Protein AF-A0A958NX81-F1 (afdb_monomer_lite)

Structure (mmCIF, N/CA/C/O backbone):
data_AF-A0A958NX81-F1
#
_entry.id   AF-A0A958NX81-F1
#
loop_
_atom_site.group_PDB
_atom_site.id
_atom_site.type_symbol
_atom_site.label_atom_id
_atom_site.label_alt_id
_atom_site.label_comp_id
_atom_site.label_asym_id
_atom_site.label_entity_id
_atom_site.label_seq_id
_atom_site.pdbx_PDB_ins_code
_atom_site.Cartn_x
_atom_site.Cartn_y
_atom_site.Cartn_z
_atom_site.occupancy
_atom_site.B_iso_or_equiv
_atom_site.auth_seq_id
_atom_site.auth_comp_id
_atom_site.auth_asym_id
_atom_site.auth_atom_id
_atom_site.pdbx_PDB_model_num
ATOM 1 N N . MET A 1 1 ? -64.701 -28.682 -24.534 1.00 47.00 1 MET A N 1
ATOM 2 C CA . MET A 1 1 ? -63.590 -28.326 -23.617 1.00 47.00 1 MET A CA 1
ATOM 3 C C . MET A 1 1 ? -62.291 -28.018 -24.389 1.00 47.00 1 MET A C 1
ATOM 5 O O . MET A 1 1 ? -61.288 -28.674 -24.173 1.00 47.00 1 MET A O 1
ATOM 9 N N . LYS A 1 2 ? -62.285 -27.030 -25.303 1.00 46.75 2 LYS A N 1
ATOM 10 C CA . LYS A 1 2 ? -61.090 -26.654 -26.105 1.00 46.75 2 LYS A CA 1
ATOM 11 C C . LYS A 1 2 ? -60.581 -25.220 -25.848 1.00 46.75 2 LYS A C 1
ATOM 13 O O . LYS A 1 2 ? -59.480 -24.883 -26.254 1.00 46.75 2 LYS A O 1
ATOM 18 N N . GLY A 1 3 ? -61.346 -24.388 -25.131 1.00 44.66 3 GLY A N 1
ATOM 19 C CA . GLY A 1 3 ? -61.012 -22.972 -24.899 1.00 44.66 3 GLY A CA 1
ATOM 20 C C . GLY A 1 3 ? -60.175 -22.674 -23.648 1.00 44.66 3 GLY A C 1
ATOM 21 O O . GLY A 1 3 ? -59.599 -21.597 -23.549 1.00 44.66 3 GLY A O 1
ATOM 22 N N . LYS A 1 4 ? -60.073 -23.612 -22.693 1.00 50.94 4 LYS A N 1
ATOM 23 C CA . LYS A 1 4 ? -59.361 -23.366 -21.422 1.00 50.94 4 LYS A CA 1
ATOM 24 C C . LYS A 1 4 ? -57.832 -23.453 -21.548 1.00 50.94 4 LYS A C 1
ATOM 26 O O . LYS A 1 4 ? -57.138 -22.774 -20.805 1.00 50.94 4 LYS A O 1
ATOM 31 N N . ILE A 1 5 ? -57.305 -24.213 -22.511 1.00 53.03 5 ILE A N 1
ATOM 32 C CA . ILE A 1 5 ? -55.850 -24.385 -22.713 1.00 53.03 5 ILE A CA 1
ATOM 33 C C . ILE A 1 5 ? -55.220 -23.144 -23.368 1.00 53.03 5 ILE A C 1
ATOM 35 O O . ILE A 1 5 ? -54.157 -22.694 -22.946 1.00 53.03 5 ILE A O 1
ATOM 39 N N . LEU A 1 6 ? -55.913 -22.530 -24.334 1.00 52.22 6 LEU A N 1
ATOM 40 C CA . LEU A 1 6 ? -55.450 -21.311 -25.013 1.00 52.22 6 LEU A CA 1
ATOM 41 C C . LEU A 1 6 ? -55.287 -20.123 -24.053 1.00 52.22 6 LEU A C 1
ATOM 43 O O . LEU A 1 6 ? -54.383 -19.307 -24.226 1.00 52.22 6 LEU A O 1
ATOM 47 N N . PHE A 1 7 ? -56.127 -20.044 -23.018 1.00 52.31 7 PHE A N 1
ATOM 48 C CA . PHE A 1 7 ? -56.077 -18.950 -22.048 1.00 52.31 7 PHE A CA 1
ATOM 49 C C . PHE A 1 7 ? -54.893 -19.070 -21.081 1.00 52.31 7 PHE A C 1
ATOM 51 O O . PHE A 1 7 ? -54.302 -18.061 -20.699 1.00 52.31 7 PHE A O 1
ATOM 58 N N . VAL A 1 8 ? -54.510 -20.300 -20.720 1.00 54.06 8 VAL A N 1
ATOM 59 C CA . VAL A 1 8 ? -53.349 -20.543 -19.857 1.00 54.06 8 VAL A CA 1
ATOM 60 C C . VAL A 1 8 ? -52.076 -20.148 -20.597 1.00 54.06 8 VAL A C 1
ATOM 62 O O . VAL A 1 8 ? -51.318 -19.336 -20.079 1.00 54.06 8 VAL A O 1
ATOM 65 N N . ILE A 1 9 ? -51.892 -20.603 -21.841 1.00 56.56 9 ILE A N 1
ATOM 66 C CA . ILE A 1 9 ? -50.684 -20.308 -22.628 1.00 56.56 9 ILE A CA 1
ATOM 67 C C . ILE A 1 9 ? -50.471 -18.794 -22.752 1.00 56.56 9 ILE A C 1
ATOM 69 O O . ILE A 1 9 ? -49.404 -18.299 -22.404 1.00 56.56 9 ILE A O 1
ATOM 73 N N . ARG A 1 10 ? -51.500 -18.022 -23.126 1.00 54.53 10 ARG A N 1
ATOM 74 C CA . ARG A 1 10 ? -51.375 -16.563 -23.307 1.00 54.53 10 ARG A CA 1
ATOM 75 C C . ARG A 1 10 ? -50.908 -15.823 -22.044 1.00 54.53 10 ARG A C 1
ATOM 77 O O . ARG A 1 10 ? -50.207 -14.823 -22.155 1.00 54.53 10 ARG A O 1
ATOM 84 N N . LYS A 1 11 ? -51.260 -16.322 -20.854 1.00 53.41 11 LYS A N 1
ATOM 85 C CA . LYS A 1 11 ? -50.905 -15.710 -19.564 1.00 53.41 11 LYS A CA 1
ATOM 86 C C . LYS A 1 11 ? -49.437 -15.950 -19.180 1.00 53.41 11 LYS A C 1
ATOM 88 O O . LYS A 1 11 ? -48.816 -15.068 -18.596 1.00 53.41 11 LYS A O 1
ATOM 93 N N . TRP A 1 12 ? -48.870 -17.098 -19.560 1.00 55.72 12 TRP A N 1
ATOM 94 C CA . TRP A 1 12 ? -47.457 -17.420 -19.310 1.00 55.72 12 TRP A CA 1
ATOM 95 C C . TRP A 1 12 ? -46.501 -16.620 -20.200 1.00 55.72 12 TRP A C 1
ATOM 97 O O . TRP A 1 12 ? -45.453 -16.182 -19.732 1.00 55.72 12 TRP A O 1
ATOM 107 N N . TRP A 1 13 ? -46.886 -16.353 -21.452 1.00 57.38 13 TRP A N 1
ATOM 108 C CA . TRP A 1 13 ? -46.068 -15.551 -22.368 1.00 57.38 13 TRP A CA 1
ATOM 109 C C . TRP A 1 13 ? -45.904 -14.103 -21.899 1.00 57.38 13 TRP A C 1
ATOM 111 O O . TRP A 1 13 ? -44.813 -13.550 -21.994 1.00 57.38 13 TRP A O 1
ATOM 121 N N . VAL A 1 14 ? -46.953 -13.503 -21.329 1.00 58.66 14 VAL A N 1
ATOM 122 C CA . VAL A 1 14 ? -46.879 -12.133 -20.794 1.00 58.66 14 VAL A CA 1
ATOM 123 C C . VAL A 1 14 ? -45.970 -12.067 -19.561 1.00 58.66 14 VAL A C 1
ATOM 125 O O . VAL A 1 14 ? -45.184 -11.133 -19.435 1.00 58.66 14 VAL A O 1
ATOM 128 N N . LEU A 1 15 ? -46.004 -13.081 -18.690 1.00 59.12 15 LEU A N 1
ATOM 129 C CA . LEU A 1 15 ? -45.118 -13.171 -17.523 1.00 59.12 15 LEU A CA 1
ATOM 130 C C . LEU A 1 15 ? -43.640 -13.305 -17.917 1.00 59.12 15 LEU A C 1
ATOM 132 O O . LEU A 1 15 ? -42.796 -12.620 -17.342 1.00 59.12 15 LEU A O 1
ATOM 136 N N . ALA A 1 16 ? -43.329 -14.125 -18.925 1.00 60.31 16 ALA A N 1
ATOM 137 C CA . ALA A 1 16 ? -41.962 -14.282 -19.424 1.00 60.31 16 ALA A CA 1
ATOM 138 C C . ALA A 1 16 ? -41.405 -12.983 -20.038 1.00 60.31 16 ALA A C 1
ATOM 140 O O . ALA A 1 16 ? -40.231 -12.661 -19.849 1.00 60.31 16 ALA A O 1
ATOM 141 N N . LEU A 1 17 ? -42.256 -12.219 -20.731 1.00 57.28 17 LEU A N 1
ATOM 142 C CA . LEU A 1 17 ? -41.881 -10.972 -21.404 1.00 57.28 17 LEU A CA 1
ATOM 143 C C . LEU A 1 17 ? -41.623 -9.832 -20.402 1.00 57.28 17 LEU A C 1
ATOM 145 O O . LEU A 1 17 ? -40.686 -9.058 -20.567 1.00 57.28 17 LEU A O 1
ATOM 149 N N . VAL A 1 18 ? -42.387 -9.770 -19.307 1.00 59.47 18 VAL A N 1
ATOM 150 C CA . VAL A 1 18 ? -42.160 -8.788 -18.229 1.00 59.47 18 VAL A CA 1
ATOM 151 C C . VAL A 1 18 ? -40.873 -9.092 -17.448 1.00 59.47 18 VAL A C 1
ATOM 153 O O . VAL A 1 18 ? -40.126 -8.173 -17.115 1.00 59.47 18 VAL A O 1
ATOM 156 N N . LEU A 1 19 ? -40.565 -10.370 -17.205 1.00 55.56 19 LEU A N 1
ATOM 157 C CA . LEU A 1 19 ? -39.347 -10.783 -16.494 1.00 55.56 19 LEU A CA 1
ATOM 158 C C . LEU A 1 19 ? -38.070 -10.493 -17.297 1.00 55.56 19 LEU A C 1
ATOM 160 O O . LEU A 1 19 ? -37.086 -10.012 -16.739 1.00 55.56 19 LEU A O 1
ATOM 164 N N . THR A 1 20 ? -38.095 -10.717 -18.613 1.00 57.81 20 THR A N 1
ATOM 165 C CA . THR A 1 20 ? -36.961 -10.387 -19.496 1.00 57.81 20 THR A CA 1
ATOM 166 C C . THR A 1 20 ? -36.743 -8.880 -19.628 1.00 57.81 20 THR A C 1
ATOM 168 O O . THR A 1 20 ? -35.595 -8.433 -19.649 1.00 57.81 20 THR A O 1
ATOM 171 N N . LEU A 1 21 ? -37.812 -8.078 -19.636 1.00 51.94 21 LEU A N 1
ATOM 172 C CA . LEU A 1 21 ? -37.689 -6.620 -19.689 1.00 51.94 21 LEU A CA 1
ATOM 173 C C . LEU A 1 21 ? -37.093 -6.041 -18.393 1.00 51.94 21 LEU A C 1
ATOM 175 O O . LEU A 1 21 ? -36.217 -5.177 -18.459 1.00 51.94 21 LEU A O 1
ATOM 179 N N . ALA A 1 22 ? -37.493 -6.565 -17.228 1.00 54.94 22 ALA A N 1
ATOM 180 C CA . ALA A 1 22 ? -36.938 -6.169 -15.931 1.00 54.94 22 ALA A CA 1
ATOM 181 C C . ALA A 1 22 ? -35.441 -6.509 -15.810 1.00 54.94 22 ALA A C 1
ATOM 183 O O . ALA A 1 22 ? -34.661 -5.656 -15.393 1.00 54.94 22 ALA A O 1
ATOM 184 N N . LEU A 1 23 ? -35.027 -7.700 -16.267 1.00 52.06 23 LEU A N 1
ATOM 185 C CA . LEU A 1 23 ? -33.616 -8.107 -16.311 1.00 52.06 23 LEU A CA 1
ATOM 186 C C . LEU A 1 23 ? -32.766 -7.187 -17.206 1.00 52.06 23 LEU A C 1
ATOM 188 O O . LEU A 1 23 ? -31.626 -6.880 -16.851 1.00 52.06 23 LEU A O 1
ATOM 192 N N . SER A 1 24 ? -33.319 -6.694 -18.322 1.00 55.66 24 SER A N 1
ATOM 193 C CA . SER A 1 24 ? -32.601 -5.783 -19.229 1.00 55.66 24 SER A CA 1
ATOM 194 C C . SER A 1 24 ? -32.352 -4.391 -18.627 1.00 55.66 24 SER A C 1
ATOM 196 O O . SER A 1 24 ? -31.289 -3.814 -18.843 1.00 55.66 24 SER A O 1
ATOM 198 N N . LEU A 1 25 ? -33.279 -3.877 -17.807 1.00 50.84 25 LEU A N 1
ATOM 199 C CA . LEU A 1 25 ? -33.150 -2.567 -17.155 1.00 50.84 25 LEU A CA 1
ATOM 200 C C . LEU A 1 25 ? -32.263 -2.619 -15.902 1.00 50.84 25 LEU A C 1
ATOM 202 O O . LEU A 1 25 ? -31.557 -1.656 -15.612 1.00 50.84 25 LEU A O 1
ATOM 206 N N . THR A 1 26 ? -32.210 -3.753 -15.198 1.00 51.75 26 THR A N 1
ATOM 207 C CA . THR A 1 26 ? -31.254 -3.964 -14.094 1.00 51.75 26 THR A CA 1
ATOM 208 C C . THR A 1 26 ? -29.824 -4.262 -14.560 1.00 51.75 26 THR A C 1
ATOM 210 O O . THR A 1 26 ? -28.890 -4.174 -13.765 1.00 51.75 26 THR A O 1
ATOM 213 N N . SER A 1 27 ? -29.611 -4.566 -15.846 1.00 44.41 27 SER A N 1
ATOM 214 C CA . SER A 1 27 ? -28.283 -4.880 -16.399 1.00 44.41 27 SER A CA 1
ATOM 215 C C . SER A 1 27 ? -27.422 -3.648 -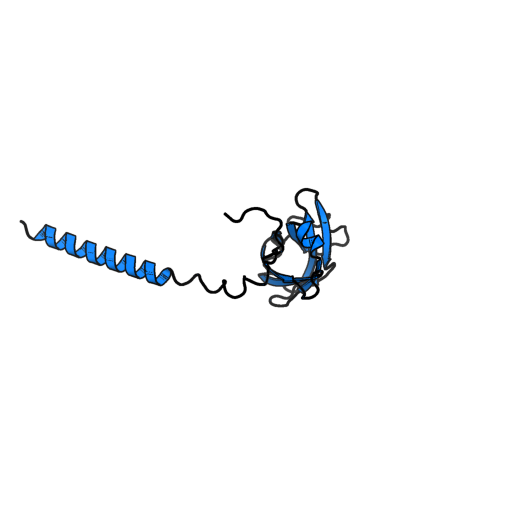16.730 1.00 44.41 27 SER A C 1
ATOM 217 O O . SER A 1 27 ? -26.253 -3.805 -17.080 1.00 44.41 27 SER A O 1
ATOM 219 N N . CYS A 1 28 ? -27.941 -2.424 -16.596 1.00 51.38 28 CYS A N 1
ATOM 220 C CA . CYS A 1 28 ? -27.198 -1.196 -16.914 1.00 51.38 28 CYS A CA 1
ATOM 221 C C . CYS A 1 28 ? -26.664 -0.437 -15.686 1.00 51.38 28 CYS A C 1
ATOM 223 O O . CYS A 1 28 ? -26.320 0.734 -15.802 1.00 51.38 28 CYS A O 1
ATOM 225 N N . SER A 1 29 ? -26.532 -1.083 -14.520 1.00 48.25 29 SER A N 1
ATOM 226 C CA . SER A 1 29 ? -25.943 -0.440 -13.328 1.00 48.25 29 SER A CA 1
ATOM 227 C C . SER A 1 29 ? -24.441 -0.703 -13.123 1.00 48.25 29 SER A C 1
ATOM 229 O O . SER A 1 29 ? -23.881 -0.289 -12.111 1.00 48.25 29 SER A O 1
ATOM 231 N N . LYS A 1 30 ? -23.749 -1.358 -14.064 1.00 47.62 30 LYS A N 1
ATOM 232 C CA . LYS A 1 30 ? -22.297 -1.608 -13.971 1.00 47.62 30 LYS A CA 1
ATOM 233 C C . LYS A 1 30 ? -21.552 -1.115 -15.207 1.00 47.62 30 LYS A C 1
ATOM 235 O O . LYS A 1 30 ? -21.040 -1.909 -15.985 1.00 47.62 30 LYS A O 1
ATOM 240 N N . LYS A 1 31 ? -21.484 0.202 -15.406 1.00 45.06 31 LYS A N 1
ATOM 241 C CA . LYS A 1 31 ? -20.464 0.806 -16.283 1.00 45.06 31 LYS A CA 1
ATOM 242 C C . LYS A 1 31 ? -20.263 2.286 -15.964 1.00 45.06 31 LYS A C 1
ATOM 244 O O . LYS A 1 31 ? -20.564 3.164 -16.761 1.00 45.06 31 LYS A O 1
ATOM 249 N N . ARG A 1 32 ? -19.744 2.566 -14.766 1.00 42.41 32 ARG A N 1
ATOM 250 C CA . ARG A 1 32 ? -19.216 3.897 -14.419 1.00 42.41 32 ARG A CA 1
ATOM 251 C C . ARG A 1 32 ? -17.740 3.882 -13.992 1.00 42.41 32 ARG A C 1
ATOM 253 O O . ARG A 1 32 ? -17.294 4.867 -13.428 1.00 42.41 32 ARG A O 1
ATOM 260 N N . SER A 1 33 ? -16.978 2.818 -14.288 1.00 47.19 33 SER A N 1
ATOM 261 C CA . SER A 1 33 ? -15.554 2.712 -13.900 1.00 47.19 33 SER A CA 1
ATOM 262 C C . SER A 1 33 ? -14.536 2.728 -15.054 1.00 47.19 33 SER A C 1
ATOM 264 O O . SER A 1 33 ? -13.346 2.783 -14.785 1.00 47.19 33 SER A O 1
ATOM 266 N N . ASN A 1 34 ? -14.948 2.710 -16.328 1.00 46.88 34 ASN A N 1
ATOM 267 C CA . ASN A 1 34 ? -13.997 2.515 -17.443 1.00 46.88 34 ASN A CA 1
ATOM 268 C C . ASN A 1 34 ? -13.352 3.792 -18.012 1.00 46.88 34 ASN A C 1
ATOM 270 O O . ASN A 1 34 ? -12.561 3.697 -18.944 1.00 46.88 34 ASN A O 1
ATOM 274 N N . LEU A 1 35 ? -13.693 4.985 -17.514 1.00 45.28 35 LEU A N 1
ATOM 275 C CA . LEU A 1 35 ? -13.112 6.239 -18.026 1.00 45.28 35 LEU A CA 1
ATOM 276 C C . LEU A 1 35 ? -11.926 6.752 -17.195 1.00 45.28 35 LEU A C 1
ATOM 278 O O . LEU A 1 35 ? -11.138 7.533 -17.713 1.00 45.28 3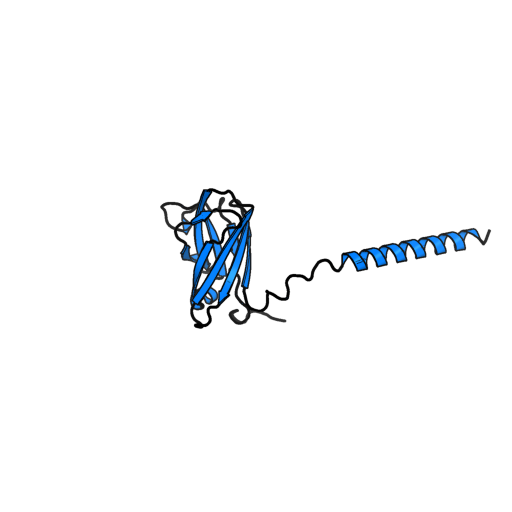5 LEU A O 1
ATOM 282 N N . LEU A 1 36 ? -11.758 6.279 -15.954 1.00 50.78 36 LEU A N 1
ATOM 283 C CA . LEU A 1 36 ? -10.595 6.587 -15.105 1.00 50.78 36 LEU A CA 1
ATOM 284 C C . LEU A 1 36 ? -9.578 5.431 -15.040 1.00 50.78 36 LEU A C 1
ATOM 286 O O . LEU A 1 36 ? -8.435 5.646 -14.654 1.00 50.78 36 LEU A O 1
ATOM 290 N N . SER A 1 37 ? -9.958 4.222 -15.468 1.00 51.53 37 SER A N 1
ATOM 291 C CA . SER A 1 37 ? -9.126 3.010 -15.391 1.00 51.53 37 SER A CA 1
ATOM 292 C C . SER A 1 37 ? -7.993 2.929 -16.420 1.00 51.53 37 SER A C 1
ATOM 294 O O . SER A 1 37 ? -7.195 2.002 -16.362 1.00 51.53 37 SER A O 1
ATOM 296 N N . ASN A 1 38 ? -7.932 3.837 -17.400 1.00 56.75 38 ASN A N 1
ATOM 297 C CA . ASN A 1 38 ? -6.959 3.727 -18.494 1.00 56.75 38 ASN A CA 1
ATOM 298 C C . ASN A 1 38 ? -5.599 4.378 -18.197 1.00 56.75 38 ASN A C 1
ATOM 300 O O . ASN A 1 38 ? -4.672 4.159 -18.970 1.00 56.75 38 ASN A O 1
ATOM 304 N N . SER A 1 39 ? -5.464 5.142 -17.107 1.00 69.00 39 SER A N 1
ATOM 305 C CA . SER A 1 39 ? -4.223 5.879 -16.797 1.00 69.00 39 SER A CA 1
ATOM 306 C C . SER A 1 39 ? -3.634 5.574 -15.420 1.00 69.00 39 SER A C 1
ATOM 308 O O . SER A 1 39 ? -2.484 5.921 -15.162 1.00 69.00 39 SER A O 1
ATOM 310 N N . PHE A 1 40 ? -4.402 4.937 -14.536 1.00 81.38 40 PHE A N 1
ATOM 311 C CA . PHE A 1 40 ? -4.023 4.703 -13.146 1.00 81.38 40 PHE A CA 1
ATOM 312 C C . PHE A 1 40 ? -4.309 3.249 -12.779 1.00 81.38 40 PHE A C 1
ATOM 314 O O . PHE A 1 40 ? -5.274 2.662 -13.273 1.00 81.38 40 PHE A O 1
ATOM 321 N N . GLY A 1 41 ? -3.473 2.666 -11.924 1.00 84.50 41 GLY A N 1
ATOM 322 C 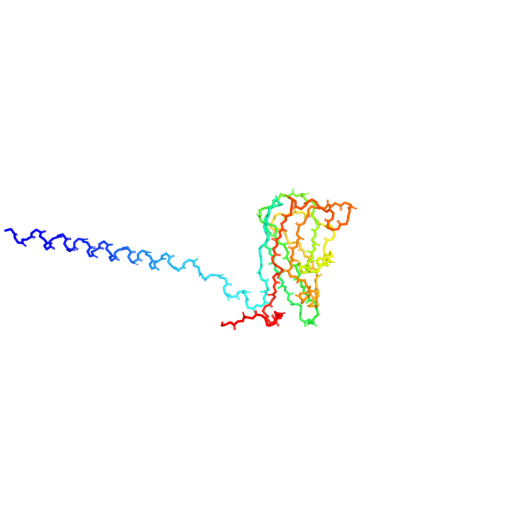CA . GLY A 1 41 ? -3.797 1.398 -11.287 1.00 84.50 41 GLY A CA 1
ATOM 323 C C . GLY A 1 41 ? -4.803 1.653 -10.172 1.00 84.50 41 GLY A C 1
ATOM 324 O O . GLY A 1 41 ? -4.671 2.626 -9.433 1.00 84.50 41 GLY A O 1
ATOM 325 N N . PHE A 1 42 ? -5.811 0.794 -10.063 1.00 89.50 42 PHE A N 1
ATOM 326 C CA . PHE A 1 42 ? -6.789 0.831 -8.981 1.00 89.50 42 PHE A CA 1
ATOM 327 C C . PHE A 1 42 ? -6.883 -0.544 -8.335 1.00 89.50 42 PHE A C 1
ATOM 329 O O . PHE A 1 42 ? -6.977 -1.560 -9.027 1.00 89.50 42 PHE A O 1
ATOM 336 N N . GLY A 1 43 ? -6.854 -0.553 -7.012 1.00 89.19 43 GLY A N 1
ATOM 337 C CA . GLY A 1 43 ? -6.963 -1.735 -6.184 1.00 89.19 43 GLY A CA 1
ATOM 338 C C . GLY A 1 43 ? -7.705 -1.416 -4.899 1.00 89.19 43 GLY A C 1
ATOM 339 O O . GLY A 1 43 ? -8.005 -0.266 -4.584 1.00 89.19 43 GLY A O 1
ATOM 340 N N . TYR A 1 44 ? -8.002 -2.471 -4.163 1.00 91.94 44 TYR A N 1
ATOM 341 C CA . TYR A 1 44 ? -8.777 -2.396 -2.945 1.00 91.94 44 TYR A CA 1
ATOM 342 C C . TYR A 1 44 ? -8.155 -3.343 -1.926 1.00 91.94 44 TYR A C 1
ATOM 344 O O . TYR A 1 44 ? -7.980 -4.525 -2.222 1.00 91.94 44 TYR A O 1
ATOM 352 N N . CYS A 1 45 ? -7.803 -2.800 -0.767 1.00 92.50 45 CYS A N 1
ATOM 353 C CA . CYS A 1 45 ? -7.215 -3.510 0.360 1.00 92.50 45 CYS A CA 1
ATOM 354 C C . CYS A 1 45 ? -8.262 -3.650 1.459 1.00 92.50 45 CYS A C 1
ATOM 356 O O . CYS A 1 45 ? -8.793 -2.649 1.936 1.00 92.50 45 CYS A O 1
ATOM 358 N N . ASP A 1 46 ? -8.527 -4.877 1.892 1.00 91.62 46 ASP A N 1
ATOM 359 C CA . ASP A 1 46 ? -9.387 -5.175 3.029 1.00 91.62 46 ASP A CA 1
ATOM 360 C C . ASP A 1 46 ? -8.705 -6.061 4.061 1.00 91.62 46 ASP A C 1
ATOM 362 O O . ASP A 1 46 ? -7.707 -6.743 3.817 1.00 91.62 46 ASP A O 1
ATOM 366 N N . GLY A 1 47 ? -9.266 -6.005 5.260 1.00 89.00 47 GLY A N 1
ATOM 367 C CA . GLY A 1 47 ? -8.904 -6.861 6.363 1.00 89.00 47 GLY A CA 1
ATOM 368 C C . GLY A 1 47 ? -9.499 -6.3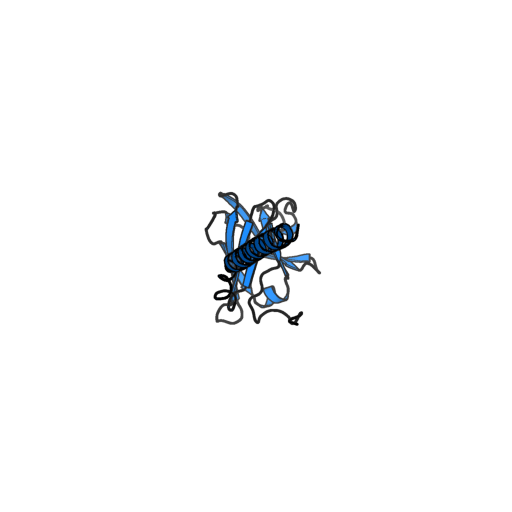50 7.663 1.00 89.00 47 GLY A C 1
ATOM 369 O O . GLY A 1 47 ? -10.494 -5.626 7.697 1.00 89.00 47 GLY A O 1
ATOM 370 N N . THR A 1 48 ? -8.885 -6.740 8.766 1.00 89.00 48 THR A N 1
ATOM 371 C CA . THR A 1 48 ? -9.364 -6.425 10.119 1.00 89.00 48 THR A CA 1
ATOM 372 C C . THR A 1 48 ? -9.133 -4.971 10.522 1.00 89.00 48 THR A C 1
ATOM 374 O O . THR A 1 48 ? -9.853 -4.466 11.377 1.00 89.00 48 THR A O 1
ATOM 377 N N . LEU A 1 49 ? -8.158 -4.294 9.903 1.00 88.06 49 LEU A N 1
ATOM 378 C CA . LEU A 1 49 ? -7.940 -2.849 10.058 1.00 88.06 49 LEU A CA 1
ATOM 379 C C . LEU A 1 49 ? -9.025 -2.005 9.383 1.00 88.06 49 LEU A C 1
ATOM 381 O O . LEU A 1 49 ? -9.088 -0.791 9.581 1.00 88.06 49 LEU A O 1
ATOM 385 N N . GLY A 1 50 ? -9.856 -2.648 8.567 1.00 90.50 50 GLY A N 1
ATOM 386 C CA . GLY A 1 50 ? -10.825 -1.986 7.731 1.00 90.50 50 GLY A CA 1
ATOM 387 C C . GLY A 1 50 ? -10.480 -2.110 6.262 1.00 90.50 50 GLY A C 1
ATOM 388 O O . GLY A 1 50 ? -9.773 -3.024 5.836 1.00 90.50 50 GLY A O 1
ATOM 389 N N . SER A 1 51 ? -11.019 -1.177 5.492 1.00 92.56 51 SER A N 1
ATOM 390 C CA . SER A 1 51 ? -10.928 -1.215 4.043 1.00 92.56 51 SER A CA 1
ATOM 391 C C . SER A 1 51 ? -10.446 0.110 3.459 1.00 92.56 51 SER A C 1
ATOM 393 O O . SER A 1 51 ? -10.817 1.193 3.930 1.00 92.56 51 SER A O 1
ATOM 395 N N . PHE A 1 52 ? -9.614 -0.006 2.427 1.00 95.38 52 PHE A N 1
ATOM 396 C CA . PHE A 1 52 ? -8.818 1.065 1.848 1.00 95.38 52 PHE A CA 1
ATOM 397 C C . PHE A 1 52 ? -8.856 0.978 0.323 1.00 95.38 52 PHE A C 1
ATOM 399 O O . PHE A 1 52 ? -8.534 -0.062 -0.257 1.00 95.38 52 PHE A O 1
ATOM 406 N N . ASP A 1 53 ? -9.185 2.089 -0.323 1.00 94.12 53 ASP A N 1
ATOM 407 C CA . ASP A 1 53 ? -9.005 2.239 -1.761 1.00 94.12 53 ASP A CA 1
ATOM 408 C C . ASP A 1 53 ? -7.550 2.601 -2.049 1.00 94.12 53 ASP A C 1
ATOM 410 O O . ASP A 1 53 ? -6.943 3.409 -1.342 1.00 94.12 53 ASP A O 1
ATOM 414 N N . VAL A 1 54 ? -6.984 2.005 -3.094 1.00 94.00 54 VAL A N 1
ATOM 415 C CA . VAL A 1 54 ? -5.574 2.165 -3.440 1.00 94.00 54 VAL A CA 1
ATOM 416 C C . VAL A 1 54 ? -5.449 2.552 -4.902 1.00 94.00 54 VAL A C 1
ATOM 418 O O . VAL A 1 54 ? -5.965 1.870 -5.789 1.00 94.00 54 VAL A O 1
ATOM 421 N N . TYR A 1 55 ? -4.696 3.615 -5.156 1.00 92.69 55 TYR A N 1
ATOM 422 C CA . TYR A 1 55 ? -4.396 4.099 -6.493 1.00 92.69 55 TYR A CA 1
ATOM 423 C C . TYR A 1 55 ? -2.891 4.165 -6.710 1.00 92.69 55 TYR A C 1
ATOM 425 O O . TYR A 1 55 ? -2.145 4.624 -5.845 1.00 92.69 55 TYR A O 1
ATOM 433 N N . THR A 1 56 ? -2.450 3.747 -7.892 1.00 91.31 56 THR A N 1
ATOM 434 C CA . THR A 1 56 ? -1.085 3.968 -8.372 1.00 91.31 56 THR A CA 1
ATOM 435 C C . THR A 1 56 ? -1.108 4.875 -9.588 1.00 91.31 56 THR A C 1
ATOM 437 O O . THR A 1 56 ? -1.746 4.590 -10.606 1.0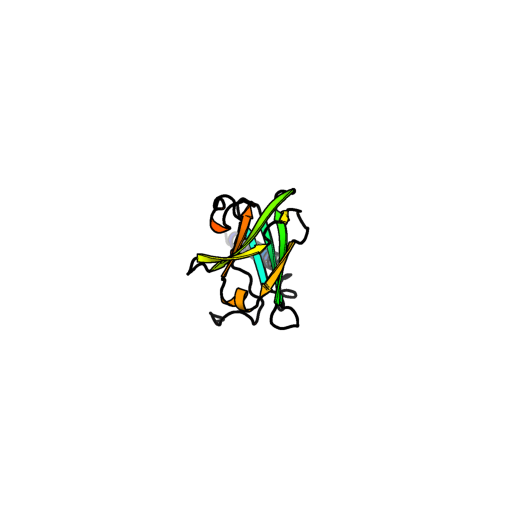0 91.31 56 THR A O 1
ATOM 440 N N . ILE A 1 57 ? -0.415 6.003 -9.473 1.00 90.50 57 ILE A N 1
ATOM 441 C CA . ILE A 1 57 ? -0.438 7.080 -10.454 1.00 90.50 57 ILE A CA 1
ATOM 442 C C . ILE A 1 57 ? 0.989 7.298 -10.966 1.00 90.50 57 ILE A C 1
ATOM 444 O O . ILE A 1 57 ? 1.830 7.804 -10.224 1.00 90.50 57 ILE A O 1
ATOM 448 N N . PRO A 1 58 ? 1.310 6.910 -12.212 1.00 87.50 58 PRO A N 1
ATOM 449 C CA . PRO A 1 58 ? 2.646 7.126 -12.751 1.00 87.50 58 PRO A CA 1
ATOM 450 C C . PRO A 1 58 ? 2.922 8.626 -12.888 1.00 87.50 58 PRO A C 1
ATOM 452 O O . PRO A 1 58 ? 2.119 9.369 -13.460 1.00 87.50 58 PRO A O 1
ATOM 455 N N . LYS A 1 59 ? 4.081 9.081 -12.403 1.00 83.50 59 LYS A N 1
ATOM 456 C CA . LYS A 1 59 ? 4.535 10.449 -12.649 1.00 83.50 59 LYS A CA 1
ATOM 457 C C . LYS A 1 59 ? 5.057 10.583 -14.071 1.00 83.50 59 LYS A C 1
ATOM 459 O O . LYS A 1 59 ? 5.684 9.681 -14.626 1.00 83.50 59 LYS A O 1
ATOM 464 N N . GLY A 1 60 ? 4.885 11.774 -14.644 1.00 77.44 60 GLY A N 1
ATOM 465 C CA . GLY A 1 60 ? 5.382 12.116 -15.984 1.00 77.44 60 GLY A CA 1
ATOM 466 C C . GLY A 1 60 ? 6.910 12.054 -16.149 1.00 77.44 60 GLY A C 1
ATOM 467 O O . GLY A 1 60 ? 7.401 12.303 -17.245 1.00 77.44 60 GLY A O 1
ATOM 468 N N . ASN A 1 61 ? 7.662 11.731 -15.091 1.00 79.25 61 ASN A N 1
ATOM 469 C CA . ASN A 1 61 ? 9.110 11.531 -15.128 1.00 79.25 61 ASN A CA 1
ATOM 470 C C . ASN A 1 61 ? 9.531 10.095 -15.489 1.00 79.25 61 ASN A C 1
ATOM 472 O O . ASN A 1 61 ? 10.721 9.856 -15.678 1.00 79.25 61 ASN A O 1
ATOM 476 N N . GLY A 1 62 ? 8.588 9.151 -15.583 1.00 73.56 62 GLY A N 1
ATOM 477 C CA . GLY A 1 62 ? 8.870 7.774 -15.991 1.00 73.56 62 GLY A CA 1
ATOM 478 C C . GLY A 1 62 ? 9.741 6.986 -15.010 1.00 73.56 62 GLY A C 1
ATOM 479 O O . GLY A 1 62 ? 10.336 5.992 -15.417 1.00 73.56 62 GLY A O 1
ATOM 480 N N . VAL A 1 63 ? 9.827 7.418 -13.745 1.00 84.19 63 VAL A N 1
ATOM 481 C CA . VAL A 1 63 ? 10.563 6.721 -12.670 1.00 84.19 63 VAL A CA 1
ATOM 482 C C . VAL A 1 63 ? 9.682 6.523 -11.444 1.00 84.19 63 VAL A C 1
ATOM 484 O O . VAL A 1 63 ? 9.649 5.425 -10.882 1.00 84.19 63 VAL A O 1
ATOM 487 N N . ASP A 1 64 ? 8.950 7.564 -11.056 1.00 88.88 64 ASP A N 1
ATOM 488 C CA . ASP A 1 64 ? 8.170 7.576 -9.826 1.00 88.88 64 ASP A CA 1
ATOM 489 C C . ASP A 1 64 ? 6.704 7.232 -10.088 1.00 88.88 64 ASP A C 1
ATOM 491 O O . ASP A 1 64 ? 6.133 7.540 -11.138 1.00 88.88 64 ASP A O 1
ATOM 495 N N . VAL A 1 65 ? 6.080 6.621 -9.090 1.00 90.44 65 VAL A N 1
ATOM 496 C CA . VAL A 1 65 ? 4.657 6.305 -9.050 1.00 90.44 65 VAL A CA 1
ATOM 497 C C . VAL A 1 65 ? 4.125 6.786 -7.704 1.00 90.44 65 VAL A C 1
ATOM 499 O O . VAL A 1 65 ? 4.617 6.377 -6.650 1.00 90.44 65 VAL A O 1
ATOM 502 N N . ASP A 1 66 ? 3.126 7.662 -7.732 1.00 92.12 66 ASP A N 1
ATOM 503 C CA . ASP A 1 66 ? 2.407 8.044 -6.521 1.00 92.12 66 ASP A CA 1
ATOM 504 C C . ASP A 1 66 ? 1.503 6.885 -6.100 1.00 92.12 66 ASP A C 1
ATOM 506 O O . ASP A 1 66 ? 0.740 6.348 -6.905 1.00 92.12 66 ASP A O 1
ATOM 510 N N . LEU A 1 67 ? 1.605 6.503 -4.832 1.00 93.69 67 LEU A N 1
ATOM 511 C CA . LEU A 1 67 ? 0.741 5.536 -4.176 1.00 93.69 67 LEU A CA 1
ATOM 512 C C . LEU A 1 67 ? -0.215 6.315 -3.272 1.00 93.69 67 LEU A C 1
ATOM 514 O O . LEU A 1 67 ? 0.201 6.857 -2.248 1.00 93.69 67 LEU A O 1
ATOM 518 N N . VAL A 1 68 ? -1.483 6.384 -3.661 1.00 94.81 68 VAL A N 1
ATOM 519 C CA . VAL A 1 68 ? -2.527 7.094 -2.914 1.00 94.81 68 VAL A CA 1
ATOM 520 C C . VAL A 1 68 ? -3.434 6.069 -2.257 1.00 94.81 68 VAL A C 1
ATOM 522 O O . VAL A 1 68 ? -3.975 5.195 -2.931 1.00 94.81 68 VAL A O 1
ATOM 525 N N . ILE A 1 69 ? -3.588 6.171 -0.941 1.00 95.00 69 ILE A N 1
ATOM 526 C CA . ILE A 1 69 ? -4.406 5.259 -0.142 1.00 95.00 69 ILE A CA 1
ATOM 527 C C . ILE A 1 69 ? -5.498 6.070 0.546 1.00 95.00 69 ILE A C 1
ATOM 529 O O . ILE A 1 69 ? -5.200 7.060 1.210 1.00 95.00 69 ILE A O 1
ATOM 533 N N . ILE A 1 70 ? -6.753 5.651 0.395 1.00 95.69 70 ILE A N 1
ATOM 534 C CA . ILE A 1 70 ? -7.921 6.331 0.960 1.00 95.69 70 ILE A CA 1
ATOM 535 C C . ILE A 1 70 ? -8.672 5.338 1.853 1.00 95.69 70 ILE A C 1
ATOM 537 O O . ILE A 1 70 ? -9.302 4.407 1.344 1.00 95.69 70 ILE A O 1
ATOM 541 N N . PRO A 1 71 ? -8.607 5.481 3.187 1.00 93.75 71 PRO A N 1
ATOM 542 C CA . PRO A 1 71 ? -9.402 4.667 4.099 1.00 93.75 71 PRO A CA 1
ATOM 543 C C . PRO A 1 71 ? -10.884 5.023 3.951 1.00 93.75 71 PRO A C 1
ATOM 545 O O . PRO A 1 71 ? -11.222 6.200 4.017 1.00 93.75 71 PRO A O 1
ATOM 548 N N . TYR A 1 72 ? -11.778 4.044 3.813 1.00 87.62 72 TYR A N 1
ATOM 549 C CA . TYR A 1 72 ? -13.222 4.322 3.680 1.00 87.62 72 TYR A CA 1
ATOM 550 C C . TYR A 1 72 ? -14.090 3.540 4.687 1.00 87.62 72 TYR A C 1
ATOM 552 O O . TYR A 1 72 ? -15.160 3.995 5.087 1.00 87.62 72 TYR A O 1
ATOM 560 N N . GLN A 1 73 ? -13.625 2.379 5.156 1.00 89.75 73 GLN A N 1
ATOM 561 C CA . GLN A 1 73 ? -14.229 1.629 6.266 1.00 89.75 73 GLN A CA 1
ATOM 562 C C . GLN A 1 73 ? -13.144 1.253 7.272 1.00 89.75 73 GLN A C 1
ATOM 564 O O . GLN A 1 73 ? -12.857 0.077 7.457 1.00 89.75 73 GLN A O 1
ATOM 569 N N . ALA A 1 74 ? -12.510 2.252 7.883 1.00 90.31 74 ALA A N 1
ATOM 570 C CA . ALA A 1 74 ? -11.448 2.083 8.875 1.00 90.31 74 ALA A CA 1
ATOM 571 C C . ALA A 1 74 ? -11.723 2.938 10.124 1.00 90.31 74 ALA A C 1
ATOM 573 O O . ALA A 1 74 ? -12.597 3.809 10.114 1.00 90.31 74 ALA A O 1
ATOM 574 N N . THR A 1 75 ? -10.987 2.698 11.209 1.00 91.56 75 THR A N 1
ATOM 575 C CA . THR A 1 75 ? -11.152 3.458 12.456 1.00 91.56 75 THR A CA 1
ATOM 576 C C . THR A 1 75 ? -10.298 4.725 12.430 1.00 91.56 75 THR A C 1
ATOM 578 O O . THR A 1 75 ? -9.079 4.675 12.281 1.00 91.56 75 THR A O 1
ATOM 581 N N . ASN A 1 76 ? -10.938 5.884 12.601 1.00 92.25 76 ASN A N 1
ATOM 582 C CA . ASN A 1 76 ? -10.236 7.163 12.715 1.00 92.25 76 ASN A CA 1
ATOM 583 C C . ASN A 1 76 ? -9.299 7.188 13.929 1.00 92.25 76 ASN A C 1
ATOM 585 O O . ASN A 1 76 ? -9.703 6.835 15.035 1.00 92.25 76 ASN A O 1
ATOM 589 N N . GLY A 1 77 ? -8.087 7.705 13.733 1.00 91.00 77 GLY A N 1
ATOM 590 C CA . GLY A 1 77 ? -7.078 7.857 14.782 1.00 91.00 77 GLY A CA 1
ATOM 591 C C . GLY A 1 77 ? -6.131 6.666 14.935 1.00 91.00 77 GLY A C 1
ATOM 592 O O . GLY A 1 77 ? -5.121 6.809 15.625 1.00 91.00 77 GLY A O 1
ATOM 593 N N . ASP A 1 78 ? -6.399 5.540 14.267 1.00 90.62 78 ASP A N 1
ATOM 594 C CA . ASP A 1 78 ? -5.464 4.416 14.225 1.00 90.62 78 ASP A CA 1
ATOM 595 C C . ASP A 1 78 ? -4.148 4.836 13.569 1.00 90.62 78 ASP A C 1
ATOM 597 O O . ASP A 1 78 ? -4.115 5.659 12.655 1.00 90.62 78 ASP A O 1
ATOM 601 N N . ILE A 1 79 ? -3.041 4.269 14.040 1.00 92.31 79 ILE A N 1
ATOM 602 C CA . ILE A 1 79 ? -1.717 4.534 13.484 1.00 92.31 79 ILE A CA 1
ATOM 603 C C . ILE A 1 79 ? -1.286 3.304 12.697 1.00 92.31 79 ILE A C 1
ATOM 605 O O . ILE A 1 79 ? -1.171 2.213 13.257 1.00 92.31 79 ILE A O 1
ATOM 609 N N . ILE A 1 80 ? -1.025 3.492 11.409 1.00 92.50 80 ILE A N 1
ATOM 610 C CA . ILE A 1 80 ? -0.680 2.423 10.476 1.00 92.50 80 ILE A CA 1
ATOM 611 C C . ILE A 1 80 ? 0.712 2.612 9.876 1.00 92.50 80 ILE A C 1
ATOM 613 O O . ILE A 1 80 ? 1.265 3.713 9.843 1.00 92.50 80 ILE A O 1
ATOM 617 N N . GLN A 1 81 ? 1.247 1.513 9.368 1.00 93.31 81 GLN A N 1
ATOM 618 C CA . GLN A 1 81 ? 2.441 1.423 8.548 1.00 93.31 81 GLN A CA 1
ATOM 619 C C . GLN A 1 81 ? 2.064 0.762 7.218 1.00 93.31 81 GLN A C 1
ATOM 621 O O . GLN A 1 81 ? 1.258 -0.167 7.184 1.00 93.31 81 GLN A O 1
ATOM 626 N N . ILE A 1 82 ? 2.639 1.238 6.118 1.00 93.75 82 ILE A N 1
ATOM 627 C CA . ILE A 1 82 ? 2.353 0.746 4.769 1.00 93.75 82 ILE A CA 1
ATOM 628 C C . ILE A 1 82 ? 3.653 0.239 4.162 1.00 93.75 82 ILE A C 1
ATOM 630 O O . ILE A 1 82 ? 4.692 0.905 4.229 1.00 93.75 82 ILE A O 1
ATOM 634 N N . GLY A 1 83 ? 3.597 -0.939 3.555 1.00 93.81 83 GLY A N 1
ATOM 635 C CA . GLY A 1 83 ? 4.728 -1.513 2.849 1.00 93.81 83 GLY A CA 1
ATOM 636 C C . GLY A 1 83 ? 4.293 -2.371 1.677 1.00 93.81 83 GLY A C 1
ATOM 637 O O . GLY A 1 83 ? 3.171 -2.868 1.616 1.00 93.81 83 GLY A O 1
ATOM 638 N N . ILE A 1 84 ? 5.217 -2.530 0.742 1.00 94.44 84 ILE A N 1
ATOM 639 C CA . ILE A 1 84 ? 5.086 -3.428 -0.400 1.00 94.44 84 ILE A CA 1
ATOM 640 C C . ILE A 1 84 ? 5.922 -4.679 -0.151 1.00 94.44 84 ILE A C 1
ATOM 642 O O . ILE A 1 84 ? 7.007 -4.608 0.434 1.00 94.44 84 ILE A O 1
ATOM 646 N N . VAL A 1 85 ? 5.403 -5.828 -0.566 1.00 92.31 85 VAL A N 1
ATOM 647 C CA . VAL A 1 85 ? 5.976 -7.149 -0.300 1.00 92.31 85 VAL A CA 1
ATOM 648 C C . VAL A 1 85 ? 6.005 -7.952 -1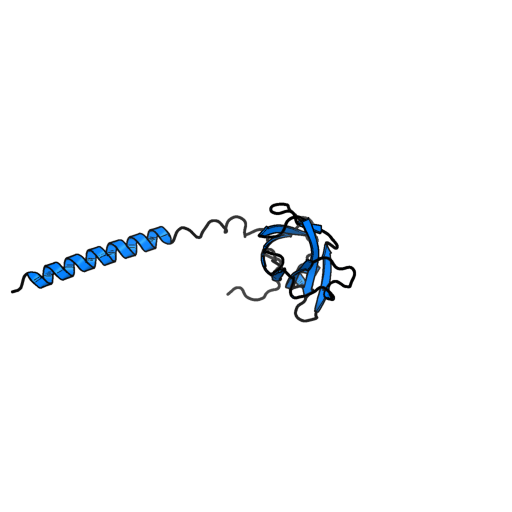.594 1.00 92.31 85 VAL A C 1
ATOM 650 O O . VAL A 1 85 ? 5.119 -7.827 -2.434 1.00 92.31 85 VAL A O 1
ATOM 653 N N . ASN A 1 86 ? 7.056 -8.750 -1.764 1.00 92.00 86 ASN A N 1
ATOM 654 C CA . ASN A 1 86 ? 7.164 -9.745 -2.814 1.00 92.00 86 ASN A CA 1
ATOM 655 C C . ASN A 1 86 ? 6.735 -11.089 -2.220 1.00 92.00 86 ASN A C 1
ATOM 657 O O . ASN A 1 86 ? 7.424 -11.634 -1.356 1.00 92.00 86 ASN A O 1
ATOM 661 N N . SER A 1 87 ? 5.608 -11.627 -2.670 1.00 87.50 87 SER A N 1
ATOM 662 C CA . SER A 1 87 ? 5.018 -12.850 -2.123 1.00 87.50 87 SER A CA 1
ATOM 663 C C . SER A 1 87 ? 5.904 -14.089 -2.310 1.00 87.50 87 SER A C 1
ATOM 665 O O . SER A 1 87 ? 5.860 -15.004 -1.489 1.00 87.50 87 SER A O 1
ATOM 667 N N . GLY A 1 88 ? 6.748 -14.114 -3.348 1.00 87.31 88 GLY A N 1
ATOM 668 C CA . GLY A 1 88 ? 7.624 -15.245 -3.661 1.00 87.31 88 GLY A CA 1
ATOM 669 C C . GLY A 1 88 ? 8.917 -15.304 -2.842 1.00 87.31 88 GLY A C 1
ATOM 670 O O . GLY A 1 88 ? 9.404 -16.390 -2.539 1.00 87.31 88 GLY A O 1
ATOM 671 N N . SER A 1 89 ? 9.483 -14.152 -2.480 1.00 88.69 89 SER A N 1
ATOM 672 C CA . SER A 1 89 ? 10.762 -14.047 -1.753 1.00 88.69 89 SER A CA 1
ATOM 673 C C . SER A 1 89 ? 10.622 -13.536 -0.320 1.00 88.69 89 SER A C 1
ATOM 675 O O . SER A 1 89 ? 11.595 -13.573 0.429 1.00 88.69 89 SER A O 1
ATOM 677 N N . LEU A 1 90 ? 9.437 -13.042 0.056 1.00 83.12 90 LEU A N 1
ATOM 678 C CA . LEU A 1 90 ? 9.161 -12.337 1.313 1.00 83.12 90 LEU A CA 1
ATOM 679 C C . LEU A 1 90 ? 10.012 -11.069 1.516 1.00 83.12 90 LEU A C 1
ATOM 681 O O . LEU A 1 90 ? 10.039 -10.504 2.611 1.00 83.12 90 LEU A O 1
ATOM 685 N N . ALA A 1 91 ? 10.688 -10.589 0.466 1.00 88.81 91 ALA A N 1
ATOM 686 C CA . ALA A 1 91 ? 11.331 -9.284 0.478 1.00 88.81 91 ALA A CA 1
ATOM 687 C C . ALA A 1 91 ? 10.266 -8.195 0.638 1.00 88.81 91 ALA A C 1
ATOM 689 O O . ALA A 1 91 ? 9.194 -8.272 0.037 1.00 88.81 91 ALA A O 1
ATOM 690 N N . TYR A 1 92 ? 10.566 -7.165 1.425 1.00 91.44 92 TYR A N 1
ATOM 691 C CA . TYR A 1 92 ? 9.636 -6.071 1.676 1.00 91.44 92 TYR A CA 1
ATOM 692 C C . TYR A 1 92 ? 10.337 -4.717 1.650 1.00 91.44 92 TYR A C 1
ATOM 694 O O . TYR A 1 92 ? 11.545 -4.607 1.874 1.00 91.44 92 TYR A O 1
ATOM 702 N N . LYS A 1 93 ? 9.546 -3.675 1.414 1.00 93.19 93 LYS A N 1
ATOM 703 C CA . LYS A 1 93 ? 9.959 -2.278 1.504 1.00 93.19 93 LYS A CA 1
ATOM 704 C C . LYS A 1 93 ? 8.853 -1.480 2.178 1.00 93.19 93 LYS A C 1
ATOM 706 O O . LYS A 1 93 ? 7.710 -1.492 1.730 1.00 93.19 93 LYS A O 1
ATOM 711 N N . VAL A 1 94 ? 9.197 -0.774 3.250 1.00 93.12 94 VAL A N 1
ATOM 712 C CA . VAL A 1 94 ? 8.267 0.140 3.924 1.00 93.12 94 VAL A CA 1
ATOM 713 C C . VAL A 1 94 ? 8.177 1.423 3.108 1.00 93.12 94 VAL A C 1
ATOM 715 O O . VAL A 1 94 ? 9.196 2.067 2.862 1.00 93.12 94 VAL A O 1
ATOM 718 N N . THR A 1 95 ? 6.971 1.782 2.676 1.00 93.69 95 THR A N 1
ATOM 719 C CA . THR A 1 95 ? 6.711 2.986 1.872 1.00 93.69 95 THR A CA 1
ATOM 720 C C . THR A 1 95 ? 6.268 4.145 2.755 1.00 93.69 95 THR A C 1
ATOM 722 O O . THR A 1 95 ? 6.707 5.277 2.564 1.00 93.69 95 THR A O 1
ATOM 725 N N . THR A 1 96 ? 5.478 3.855 3.789 1.00 93.25 96 THR A N 1
ATOM 726 C CA . THR A 1 96 ? 5.064 4.831 4.798 1.00 93.25 96 THR A CA 1
ATOM 727 C C . THR A 1 96 ? 5.283 4.236 6.174 1.00 93.25 96 THR A C 1
ATOM 729 O O . THR A 1 96 ? 4.636 3.261 6.546 1.00 93.25 96 THR A O 1
ATOM 732 N N . TYR A 1 97 ? 6.201 4.825 6.939 1.00 89.25 97 TYR A N 1
ATOM 733 C CA . TYR A 1 97 ? 6.576 4.293 8.248 1.00 89.25 97 TYR A CA 1
ATOM 734 C C . TYR A 1 97 ? 5.474 4.468 9.297 1.00 89.25 97 TYR A C 1
ATOM 736 O O . TYR A 1 97 ? 5.241 3.560 10.088 1.00 89.25 97 TYR A O 1
ATOM 744 N N . GLN A 1 98 ? 4.804 5.621 9.290 1.00 92.25 98 GLN A N 1
ATOM 745 C CA . GLN A 1 98 ? 3.739 5.950 10.226 1.00 92.25 98 GLN A CA 1
ATOM 746 C C . GLN A 1 98 ? 2.753 6.917 9.563 1.00 92.25 98 GLN A C 1
ATOM 748 O O . GLN A 1 98 ? 3.163 7.961 9.055 1.00 92.25 98 GLN A O 1
ATOM 753 N N . ALA A 1 99 ? 1.464 6.591 9.590 1.00 93.19 99 ALA A N 1
ATOM 754 C CA . ALA A 1 99 ? 0.382 7.481 9.180 1.00 93.19 99 ALA A CA 1
ATOM 755 C C . ALA A 1 99 ? -0.811 7.331 10.126 1.00 93.19 99 ALA A C 1
ATOM 757 O O . ALA A 1 99 ? -1.086 6.234 10.609 1.00 93.19 99 ALA A O 1
ATOM 758 N N . VAL A 1 100 ? -1.507 8.435 10.396 1.00 94.12 100 VAL A N 1
ATOM 759 C CA . VAL A 1 100 ? -2.754 8.416 11.168 1.00 94.12 100 VAL A CA 1
ATOM 760 C C . VAL A 1 100 ? -3.910 8.217 10.199 1.00 94.12 100 VAL A C 1
ATOM 762 O O . VAL A 1 100 ? -4.047 8.972 9.239 1.00 94.12 100 VAL A O 1
ATOM 765 N N . VAL A 1 101 ? -4.742 7.215 10.458 1.00 94.25 101 VAL A N 1
ATOM 766 C CA . VAL A 1 101 ? -5.933 6.920 9.670 1.00 94.25 101 VAL A CA 1
ATOM 767 C C . VAL A 1 101 ? -6.958 8.024 9.889 1.00 94.25 101 VAL A C 1
ATOM 769 O O . VAL A 1 101 ? -7.396 8.291 11.012 1.00 94.25 101 VAL A O 1
ATOM 772 N N . GLN A 1 102 ? -7.347 8.649 8.786 1.00 94.94 102 GLN A N 1
ATOM 773 C CA . GLN A 1 102 ? -8.495 9.534 8.694 1.00 94.94 102 GLN A CA 1
ATOM 774 C C . GLN A 1 102 ? -9.332 9.057 7.506 1.00 94.94 102 GLN A C 1
ATOM 776 O O . GLN A 1 102 ? -8.841 8.997 6.382 1.00 94.94 102 GLN A O 1
ATOM 781 N N . VAL A 1 103 ? -10.570 8.650 7.770 1.00 92.44 103 VAL A N 1
ATOM 782 C CA . VAL A 1 103 ? -11.521 8.187 6.758 1.00 92.44 103 VAL A CA 1
ATOM 783 C C . VAL A 1 103 ? -11.753 9.300 5.740 1.00 92.44 103 VAL A C 1
ATOM 785 O O . VAL A 1 103 ? -11.860 10.470 6.109 1.00 92.44 103 VAL A O 1
ATOM 788 N N . ASP A 1 104 ? -11.784 8.917 4.467 1.00 91.19 104 ASP A N 1
ATOM 789 C CA . ASP A 1 104 ? -11.888 9.776 3.286 1.00 91.19 104 ASP A CA 1
ATOM 790 C C . ASP A 1 104 ? -10.716 10.760 3.089 1.00 91.19 104 ASP A C 1
ATOM 792 O O . ASP A 1 104 ? -10.743 11.571 2.162 1.00 91.19 104 ASP A O 1
ATOM 796 N N . ALA A 1 105 ? -9.667 10.690 3.918 1.00 93.19 105 ALA A N 1
ATOM 797 C CA . ALA A 1 105 ? -8.454 11.481 3.749 1.00 93.19 105 ALA A CA 1
ATOM 798 C C . ALA A 1 105 ? -7.363 10.678 3.034 1.00 93.19 105 ALA A C 1
ATOM 800 O O . ALA A 1 105 ? -7.113 9.509 3.331 1.00 93.19 105 ALA A O 1
ATOM 801 N N . GLU A 1 106 ? -6.675 11.335 2.106 1.00 93.12 106 GLU A N 1
ATOM 802 C CA . GLU A 1 106 ? -5.612 10.714 1.326 1.00 93.12 106 GLU A CA 1
ATOM 803 C C . GLU A 1 106 ? -4.332 10.540 2.150 1.00 93.12 106 GLU A C 1
ATOM 805 O O . GLU A 1 106 ? -3.785 11.488 2.720 1.00 93.12 106 GLU A O 1
ATOM 810 N N . ILE A 1 107 ? -3.806 9.319 2.144 1.00 93.25 107 ILE A N 1
ATOM 811 C CA . ILE A 1 107 ? -2.459 8.997 2.598 1.00 93.25 107 ILE A CA 1
ATOM 812 C C . ILE A 1 107 ? -1.600 8.834 1.347 1.00 93.25 107 ILE A C 1
ATOM 814 O O . ILE A 1 107 ? -1.669 7.818 0.652 1.00 93.25 107 ILE A O 1
ATOM 818 N N . ALA A 1 108 ? -0.805 9.859 1.051 1.00 91.38 108 ALA A N 1
ATOM 819 C CA . ALA A 1 108 ? 0.098 9.862 -0.089 1.00 91.38 108 ALA A CA 1
ATOM 820 C C . ALA A 1 108 ? 1.447 9.228 0.274 1.00 91.38 108 ALA A C 1
ATOM 822 O O . ALA A 1 108 ? 2.055 9.540 1.300 1.00 91.38 108 ALA A O 1
ATOM 823 N N . SER A 1 109 ? 1.929 8.360 -0.603 1.00 92.44 109 SER A N 1
ATOM 824 C CA . SER A 1 109 ? 3.250 7.747 -0.552 1.00 92.44 109 SER A CA 1
ATOM 825 C C . SER A 1 109 ? 3.839 7.681 -1.960 1.00 92.44 109 SER A C 1
ATOM 827 O O . SER A 1 109 ? 3.157 7.953 -2.948 1.00 92.44 109 SER A O 1
ATOM 829 N N . MET A 1 110 ? 5.117 7.332 -2.068 1.00 91.88 110 MET A N 1
ATOM 830 C CA . MET A 1 110 ? 5.809 7.238 -3.349 1.00 91.88 110 MET A CA 1
ATOM 831 C C . MET A 1 110 ? 6.554 5.913 -3.447 1.00 91.88 110 MET A C 1
ATOM 833 O O . MET A 1 110 ? 7.284 5.523 -2.534 1.00 91.88 110 MET A O 1
ATOM 837 N N . ILE A 1 111 ? 6.385 5.245 -4.582 1.00 93.25 111 ILE A N 1
ATOM 838 C CA . ILE A 1 111 ? 7.142 4.059 -4.983 1.00 93.25 111 ILE A CA 1
ATOM 839 C C . ILE A 1 111 ? 7.773 4.315 -6.350 1.00 93.25 111 ILE A C 1
ATOM 841 O O . ILE A 1 111 ? 7.449 5.291 -7.025 1.00 93.25 111 ILE A O 1
ATOM 845 N N . THR A 1 112 ? 8.689 3.455 -6.775 1.00 92.19 112 THR A N 1
ATOM 846 C CA . THR A 1 112 ? 9.286 3.545 -8.112 1.00 92.19 112 THR A CA 1
ATOM 847 C C . THR A 1 112 ? 8.688 2.510 -9.058 1.00 92.19 112 THR A C 1
ATOM 849 O O . THR A 1 112 ? 8.118 1.503 -8.641 1.00 92.19 112 THR A O 1
ATOM 852 N N . ILE A 1 113 ? 8.888 2.687 -10.361 1.00 87.38 113 ILE A N 1
ATOM 853 C CA . ILE A 1 113 ? 8.527 1.664 -11.355 1.00 87.38 113 ILE A CA 1
ATOM 854 C C . ILE A 1 113 ? 9.267 0.345 -11.102 1.00 87.38 113 ILE A C 1
ATOM 856 O O . ILE A 1 113 ? 8.700 -0.729 -11.300 1.00 87.38 113 ILE A O 1
ATOM 860 N N . SER A 1 114 ? 10.513 0.399 -10.617 1.00 89.44 114 SER A N 1
ATOM 861 C CA . SER A 1 114 ? 11.232 -0.820 -10.236 1.00 89.44 114 SER A CA 1
ATOM 862 C C . SER A 1 114 ? 10.564 -1.529 -9.063 1.00 89.44 114 SER A C 1
ATOM 864 O O . SER A 1 114 ? 10.589 -2.752 -9.010 1.00 89.44 114 SER A O 1
ATOM 866 N N . ASP A 1 115 ? 9.974 -0.790 -8.124 1.00 91.88 115 ASP A N 1
ATOM 867 C CA . ASP A 1 115 ? 9.227 -1.393 -7.027 1.00 91.88 115 ASP A CA 1
ATOM 868 C C . ASP A 1 115 ? 7.985 -2.121 -7.565 1.00 91.88 115 ASP A C 1
ATOM 870 O O . ASP A 1 115 ? 7.773 -3.287 -7.254 1.00 91.88 115 ASP A O 1
ATOM 874 N N . VAL A 1 116 ? 7.222 -1.483 -8.455 1.00 88.12 116 VAL A N 1
ATOM 875 C CA . VAL A 1 116 ? 6.031 -2.083 -9.087 1.00 88.12 116 VAL A CA 1
ATOM 876 C C . VAL A 1 116 ? 6.363 -3.368 -9.864 1.00 88.12 116 VAL A C 1
ATOM 878 O O . VAL A 1 116 ? 5.540 -4.275 -9.943 1.00 88.12 116 VAL A O 1
ATOM 881 N N . ALA A 1 117 ? 7.574 -3.480 -10.417 1.00 87.44 117 ALA A N 1
ATOM 882 C CA . ALA A 1 117 ? 8.028 -4.686 -11.111 1.00 87.44 117 ALA A CA 1
ATOM 883 C C . ALA A 1 117 ? 8.507 -5.808 -10.169 1.00 87.44 117 ALA A C 1
ATOM 885 O O . ALA A 1 117 ? 8.495 -6.975 -10.564 1.00 87.44 117 ALA A O 1
ATOM 886 N N . ASN A 1 118 ? 8.964 -5.462 -8.961 1.00 90.06 118 ASN A N 1
ATOM 887 C CA . ASN A 1 118 ? 9.600 -6.390 -8.021 1.00 90.06 118 ASN A CA 1
ATOM 888 C C . ASN A 1 118 ? 8.711 -6.777 -6.835 1.00 90.06 118 ASN A C 1
ATOM 890 O O . ASN A 1 118 ? 9.018 -7.758 -6.166 1.00 90.06 118 ASN A O 1
ATOM 894 N N . PHE A 1 119 ? 7.641 -6.039 -6.554 1.00 92.38 119 PHE A N 1
ATOM 895 C CA . PHE A 1 119 ? 6.712 -6.300 -5.457 1.00 92.38 119 PHE A CA 1
ATOM 896 C C . PHE A 1 119 ? 5.294 -6.437 -6.011 1.00 92.38 119 PHE A C 1
ATOM 898 O O . PHE A 1 119 ? 4.895 -5.702 -6.910 1.00 92.38 119 PHE A O 1
ATOM 905 N N . ASP A 1 120 ? 4.534 -7.382 -5.473 1.00 90.94 120 ASP A N 1
ATOM 906 C CA . ASP A 1 120 ? 3.210 -7.767 -5.972 1.00 90.94 120 ASP A CA 1
ATOM 907 C C . ASP A 1 120 ? 2.101 -7.592 -4.929 1.00 90.94 120 ASP A C 1
ATOM 909 O O . ASP A 1 120 ? 0.920 -7.603 -5.274 1.00 90.94 120 ASP A O 1
ATOM 913 N N . VAL A 1 121 ? 2.461 -7.378 -3.663 1.00 91.94 121 VAL A N 1
ATOM 914 C CA . VAL A 1 121 ? 1.528 -7.221 -2.547 1.00 91.94 121 VAL A CA 1
ATOM 915 C C . VAL A 1 121 ? 1.708 -5.853 -1.900 1.00 91.94 121 VAL A C 1
ATOM 917 O O . VAL A 1 121 ? 2.829 -5.421 -1.641 1.00 91.94 121 VAL A O 1
ATOM 920 N N . LEU A 1 122 ? 0.597 -5.189 -1.591 1.00 94.06 122 LEU A N 1
ATOM 921 C CA . LEU A 1 122 ? 0.542 -4.042 -0.694 1.00 94.06 122 LEU A CA 1
ATOM 922 C C . LEU A 1 122 ? -0.048 -4.493 0.644 1.00 94.06 122 LEU A C 1
ATOM 924 O O . LEU A 1 122 ? -1.122 -5.091 0.682 1.00 94.06 122 LEU A O 1
ATOM 928 N N . ALA A 1 123 ? 0.648 -4.191 1.736 1.00 92.88 123 ALA A N 1
ATOM 929 C CA . ALA A 1 123 ? 0.215 -4.499 3.089 1.00 92.88 123 ALA A CA 1
ATOM 930 C C . ALA A 1 123 ? 0.122 -3.218 3.926 1.00 92.88 123 ALA A C 1
ATOM 932 O O . ALA A 1 123 ? 1.080 -2.448 4.038 1.00 92.88 123 ALA A O 1
ATOM 933 N N . ILE A 1 124 ? -1.046 -3.019 4.529 1.00 93.25 124 ILE A N 1
ATOM 934 C CA . ILE A 1 124 ? -1.348 -1.964 5.490 1.00 93.25 124 ILE A CA 1
ATOM 935 C C . ILE A 1 124 ? -1.475 -2.637 6.852 1.00 93.25 124 ILE A C 1
ATOM 937 O O . ILE A 1 124 ? -2.286 -3.544 7.033 1.00 93.25 124 ILE A O 1
ATOM 941 N N . ARG A 1 125 ? -0.647 -2.220 7.804 1.00 92.00 125 ARG A N 1
ATOM 942 C CA . ARG A 1 125 ? -0.492 -2.891 9.098 1.00 92.00 125 ARG A CA 1
ATOM 943 C C . ARG A 1 125 ? -0.613 -1.888 10.236 1.00 92.00 125 ARG A C 1
ATOM 945 O O . ARG A 1 125 ? -0.278 -0.720 10.029 1.00 92.00 125 ARG A O 1
ATOM 952 N N . PRO A 1 126 ? -1.016 -2.292 11.451 1.00 90.94 126 PRO A N 1
ATOM 953 C CA . PRO A 1 126 ? -0.917 -1.411 12.604 1.00 90.94 126 PRO A CA 1
ATOM 954 C C . PRO A 1 126 ? 0.551 -1.076 12.863 1.00 90.94 126 PRO A C 1
ATOM 956 O O . PRO A 1 126 ? 1.427 -1.937 12.757 1.00 90.94 126 PRO A O 1
ATOM 959 N N . PHE A 1 127 ? 0.828 0.173 13.216 1.00 89.50 127 PHE A N 1
ATOM 960 C CA . PHE A 1 127 ? 2.181 0.589 13.545 1.00 89.50 127 PHE A CA 1
ATOM 961 C C . PHE A 1 127 ? 2.684 -0.150 14.791 1.00 89.50 127 PHE A C 1
ATOM 963 O O . PHE A 1 127 ? 2.046 -0.133 15.845 1.00 89.50 127 PHE A O 1
ATOM 970 N N . THR A 1 128 ? 3.862 -0.762 14.683 1.00 83.50 128 THR A N 1
ATOM 971 C CA . THR A 1 128 ? 4.588 -1.330 15.823 1.00 83.50 128 THR A CA 1
ATOM 972 C C . THR A 1 128 ? 6.032 -0.838 15.800 1.00 83.50 128 THR A C 1
ATOM 974 O O . THR A 1 128 ? 6.547 -0.431 14.762 1.00 83.50 128 THR A O 1
ATOM 977 N N . THR A 1 129 ? 6.704 -0.855 16.950 1.00 78.81 129 THR A N 1
ATOM 978 C CA . THR A 1 129 ? 8.107 -0.424 17.074 1.00 78.81 129 THR A CA 1
ATOM 979 C C . THR A 1 129 ? 9.119 -1.471 16.582 1.00 78.81 129 THR A C 1
ATOM 981 O O . THR A 1 129 ? 10.322 -1.228 16.670 1.00 78.81 129 THR A O 1
ATOM 984 N N . GLY A 1 130 ? 8.650 -2.630 16.104 1.00 77.12 130 GLY A N 1
ATOM 985 C CA . GLY A 1 130 ? 9.465 -3.708 15.538 1.00 77.12 130 GLY A CA 1
ATOM 986 C C . GLY A 1 130 ? 9.693 -3.569 14.029 1.00 77.12 130 GLY A C 1
ATOM 987 O O . GLY A 1 130 ? 9.434 -2.525 13.431 1.00 77.12 130 GLY A O 1
ATOM 988 N N . GLY A 1 131 ? 10.194 -4.631 13.397 1.00 72.75 131 GLY A N 1
ATOM 989 C CA . GLY A 1 131 ? 10.294 -4.710 11.943 1.00 72.75 131 GLY A CA 1
ATOM 990 C C . GLY A 1 131 ? 8.918 -4.775 11.278 1.00 72.75 131 GLY A C 1
ATOM 991 O O . GLY A 1 131 ? 7.946 -5.233 11.874 1.00 72.75 131 GLY A O 1
ATOM 992 N N . PHE A 1 132 ? 8.834 -4.368 10.006 1.00 78.62 132 PHE A N 1
ATOM 993 C CA . PHE A 1 132 ? 7.567 -4.351 9.258 1.00 78.62 132 PHE A CA 1
ATOM 994 C C . PHE A 1 132 ? 6.860 -5.703 9.268 1.00 78.62 132 PHE A C 1
ATOM 996 O O . PHE A 1 132 ? 5.639 -5.738 9.318 1.00 78.62 132 PHE A O 1
ATOM 1003 N N . LEU A 1 133 ? 7.612 -6.810 9.227 1.00 76.81 133 LEU A N 1
ATOM 1004 C CA . LEU A 1 133 ? 7.071 -8.171 9.257 1.00 76.81 133 LEU A CA 1
ATOM 1005 C C . LEU A 1 133 ? 6.703 -8.653 10.669 1.00 76.81 133 LEU A C 1
ATOM 1007 O O . LEU A 1 133 ? 5.864 -9.543 10.780 1.00 76.81 133 LEU A O 1
ATOM 1011 N N . ASP A 1 134 ? 7.227 -8.022 11.722 1.00 72.94 134 ASP A N 1
ATOM 1012 C CA . ASP A 1 134 ? 6.973 -8.385 13.126 1.00 72.94 134 ASP A CA 1
ATOM 1013 C C . ASP A 1 134 ? 5.584 -7.936 13.615 1.00 72.94 134 ASP A C 1
ATOM 1015 O O . ASP A 1 134 ? 5.158 -8.289 14.716 1.00 72.94 134 ASP A O 1
ATOM 1019 N N . GLY A 1 135 ? 4.863 -7.155 12.802 1.00 64.44 135 GLY A N 1
ATOM 1020 C CA . GLY A 1 135 ? 3.481 -6.769 13.068 1.00 64.44 135 GLY A CA 1
ATOM 1021 C C . GLY A 1 135 ? 2.551 -7.979 13.225 1.00 64.44 135 GLY A C 1
ATOM 1022 O O . GLY A 1 135 ? 2.776 -9.056 12.664 1.00 64.44 135 GLY A O 1
ATOM 1023 N N . ASN A 1 136 ? 1.460 -7.795 13.967 1.00 65.50 136 ASN A N 1
ATOM 1024 C CA . ASN A 1 136 ? 0.433 -8.819 14.133 1.00 65.50 136 ASN A CA 1
ATOM 1025 C C . ASN A 1 136 ? -0.336 -9.019 12.815 1.00 65.50 136 ASN A C 1
ATOM 1027 O O . ASN A 1 136 ? -1.172 -8.193 12.462 1.00 65.50 136 ASN A O 1
ATOM 1031 N N . THR A 1 137 ? -0.081 -10.123 12.106 1.00 64.38 137 THR A N 1
ATOM 1032 C CA . THR A 1 137 ? -0.703 -10.423 10.800 1.00 64.38 137 THR A CA 1
ATOM 1033 C C . THR A 1 137 ? -2.219 -10.582 10.854 1.00 64.38 137 THR A C 1
ATOM 1035 O O . THR A 1 137 ? -2.895 -10.410 9.844 1.00 64.38 137 THR A O 1
ATOM 1038 N N . GLY A 1 138 ? -2.775 -10.861 12.037 1.00 64.44 138 GLY A N 1
ATOM 1039 C CA . GLY A 1 138 ? -4.219 -10.924 12.255 1.00 64.44 138 GLY A CA 1
ATOM 1040 C C . GLY A 1 138 ? -4.908 -9.560 12.293 1.00 64.44 138 GLY A C 1
ATOM 1041 O O . GLY A 1 138 ? -6.116 -9.525 12.498 1.00 64.44 138 GLY A O 1
ATOM 1042 N N . ALA A 1 139 ? -4.150 -8.468 12.155 1.00 70.06 139 ALA A N 1
ATOM 1043 C CA . ALA A 1 139 ? -4.646 -7.101 12.161 1.00 70.06 139 ALA A CA 1
ATOM 1044 C C . ALA A 1 139 ? -4.446 -6.383 10.809 1.00 70.06 139 ALA A C 1
ATOM 1046 O O . ALA A 1 139 ? -4.721 -5.199 10.729 1.00 70.06 139 ALA A O 1
ATOM 1047 N N . ASP A 1 140 ? -3.988 -7.044 9.747 1.00 86.12 140 ASP A N 1
ATOM 1048 C CA . ASP A 1 140 ? -3.593 -6.357 8.510 1.00 86.12 140 ASP A CA 1
ATOM 1049 C C . ASP A 1 140 ? -4.776 -6.088 7.560 1.00 86.12 140 ASP A C 1
ATOM 1051 O O . ASP A 1 140 ? -5.825 -6.729 7.647 1.00 86.12 140 ASP A O 1
ATOM 1055 N N . ALA A 1 141 ? -4.587 -5.154 6.627 1.00 90.44 141 ALA A N 1
ATOM 1056 C CA . ALA A 1 141 ? -5.355 -5.046 5.390 1.00 90.44 141 ALA A CA 1
ATOM 1057 C C . ALA A 1 141 ? -4.397 -5.221 4.203 1.00 90.44 141 ALA A C 1
ATOM 1059 O O . ALA A 1 141 ? -3.388 -4.519 4.105 1.00 90.44 141 ALA A O 1
ATOM 1060 N N . ILE A 1 142 ? -4.665 -6.195 3.332 1.00 91.62 142 ILE A N 1
ATOM 1061 C CA . ILE A 1 142 ? -3.701 -6.659 2.323 1.00 91.62 142 ILE A CA 1
ATOM 1062 C C . ILE A 1 142 ? -4.392 -6.762 0.969 1.00 91.62 142 ILE A C 1
ATOM 1064 O O . ILE A 1 142 ? -5.517 -7.240 0.869 1.00 91.62 142 ILE A O 1
ATOM 1068 N N . CYS A 1 143 ? -3.704 -6.360 -0.093 1.00 92.12 143 CYS A N 1
ATOM 1069 C CA . CYS A 1 143 ? -4.169 -6.560 -1.457 1.00 92.12 143 CYS A CA 1
ATOM 1070 C C . CYS A 1 143 ? -3.015 -6.748 -2.434 1.00 92.12 143 CYS A C 1
ATOM 1072 O O . CYS A 1 143 ? -1.849 -6.531 -2.107 1.00 92.12 143 CYS A O 1
ATOM 1074 N N . ALA A 1 144 ? -3.345 -7.151 -3.661 1.00 92.81 144 ALA A N 1
ATOM 1075 C CA . ALA A 1 144 ? -2.398 -7.058 -4.761 1.00 92.81 144 ALA A CA 1
ATOM 1076 C C . ALA A 1 144 ? -2.045 -5.584 -4.997 1.00 92.81 144 ALA A C 1
ATOM 1078 O O . ALA A 1 144 ? -2.941 -4.737 -5.037 1.00 92.81 144 ALA A O 1
ATOM 1079 N N . LEU A 1 145 ? -0.756 -5.280 -5.164 1.00 91.94 145 LEU A N 1
ATOM 1080 C CA . LEU A 1 145 ? -0.304 -3.937 -5.510 1.00 91.94 145 LEU A CA 1
ATOM 1081 C C . LEU A 1 145 ? -0.906 -3.565 -6.877 1.00 91.94 145 LEU A C 1
ATOM 1083 O O . LEU A 1 145 ? -0.591 -4.226 -7.871 1.00 91.94 145 LEU A O 1
ATOM 1087 N N . PRO A 1 146 ? -1.779 -2.545 -6.968 1.00 89.31 146 PRO A N 1
ATOM 1088 C CA . PRO A 1 146 ? -2.368 -2.190 -8.246 1.00 89.31 146 PRO A CA 1
ATOM 1089 C C . PRO A 1 146 ? -1.287 -1.646 -9.177 1.00 89.31 146 PRO A C 1
ATOM 1091 O O . PRO A 1 146 ? -0.546 -0.730 -8.826 1.00 89.31 146 PRO A O 1
ATOM 1094 N N . VAL A 1 147 ? -1.206 -2.199 -10.383 1.00 85.25 147 VAL A N 1
ATOM 1095 C CA . VAL A 1 147 ? -0.224 -1.796 -11.394 1.00 85.25 147 VAL A CA 1
ATOM 1096 C C . VAL A 1 147 ? -0.922 -0.922 -12.434 1.00 85.25 147 VAL A C 1
ATOM 1098 O O . VAL A 1 147 ? -1.951 -1.344 -12.972 1.00 85.25 147 VAL A O 1
ATOM 1101 N N . PRO A 1 148 ? -0.404 0.277 -12.757 1.00 79.69 148 PRO A N 1
ATOM 1102 C CA . PRO A 1 148 ? -0.987 1.080 -13.818 1.00 79.69 148 PRO A CA 1
ATOM 1103 C C . PRO A 1 148 ? -0.859 0.368 -15.177 1.00 79.69 148 PRO A C 1
ATOM 1105 O O . PRO A 1 148 ? 0.148 -0.304 -15.439 1.00 79.69 148 PRO A O 1
ATOM 1108 N N . PRO A 1 149 ? -1.852 0.508 -16.072 1.00 70.00 149 PRO A N 1
ATOM 1109 C CA . PRO A 1 149 ? -1.793 -0.089 -17.402 1.00 70.00 149 PRO A CA 1
ATOM 1110 C C . PRO A 1 149 ? -0.534 0.375 -18.156 1.00 70.00 149 PRO A C 1
ATOM 1112 O O . PRO A 1 149 ? -0.203 1.557 -18.169 1.00 70.00 149 PRO A O 1
ATOM 1115 N N . GLY A 1 150 ? 0.186 -0.575 -18.762 1.00 65.31 150 GLY A N 1
ATOM 1116 C CA . GLY A 1 150 ? 1.468 -0.330 -19.443 1.00 65.31 150 GLY A CA 1
ATOM 1117 C C . GLY A 1 150 ? 2.723 -0.594 -18.601 1.00 65.31 150 GLY A C 1
ATOM 1118 O O . GLY A 1 150 ? 3.809 -0.658 -19.170 1.00 65.31 150 GLY A O 1
ATOM 1119 N N . PHE A 1 151 ? 2.585 -0.817 -17.288 1.00 64.25 151 PHE A N 1
ATOM 1120 C CA . PHE A 1 151 ? 3.693 -1.197 -16.393 1.00 64.25 151 PHE A CA 1
ATOM 1121 C C . PHE A 1 151 ? 3.659 -2.668 -15.955 1.00 64.25 151 PHE A C 1
ATOM 1123 O O . PHE A 1 151 ? 4.576 -3.138 -15.286 1.00 64.25 151 PHE A O 1
ATOM 1130 N N . GLY A 1 152 ? 2.614 -3.409 -16.333 1.00 54.34 152 GLY A N 1
ATOM 1131 C CA . GLY A 1 152 ? 2.507 -4.836 -16.049 1.00 54.34 152 GLY A CA 1
ATOM 1132 C C . GLY A 1 152 ? 3.552 -5.632 -16.824 1.00 54.34 152 GLY A C 1
ATOM 1133 O O . GLY A 1 152 ? 3.535 -5.644 -18.056 1.00 54.34 152 GLY A O 1
ATOM 1134 N N . ASN A 1 153 ? 4.427 -6.337 -16.100 1.00 44.22 153 ASN A N 1
ATOM 1135 C CA . ASN A 1 153 ? 5.179 -7.464 -16.649 1.00 44.22 153 ASN A CA 1
ATOM 1136 C C . ASN A 1 153 ? 4.206 -8.358 -17.425 1.00 44.22 153 ASN A C 1
ATOM 1138 O O . ASN A 1 153 ? 3.127 -8.662 -16.920 1.00 44.22 153 ASN A O 1
ATOM 1142 N N . GLY A 1 154 ? 4.584 -8.747 -18.645 1.00 38.56 154 GLY A N 1
ATOM 1143 C CA . GLY A 1 154 ? 3.761 -9.490 -19.598 1.00 38.56 154 GLY A CA 1
ATOM 1144 C C . GLY A 1 154 ? 3.287 -10.861 -19.110 1.00 38.56 154 GLY A C 1
ATOM 1145 O O . GLY A 1 154 ? 3.714 -11.888 -19.626 1.00 38.56 154 GLY A O 1
ATOM 1146 N N . PHE A 1 155 ? 2.349 -10.875 -18.170 1.00 40.19 155 PHE A N 1
ATOM 1147 C CA . PHE A 1 155 ? 1.529 -12.016 -17.813 1.00 40.19 155 PHE A CA 1
ATOM 1148 C C . PHE A 1 155 ? 0.088 -11.723 -18.225 1.00 40.19 155 PHE A C 1
ATOM 1150 O O . PHE A 1 155 ? -0.686 -11.109 -17.502 1.00 40.19 155 PHE A O 1
ATOM 1157 N N . GLY A 1 156 ? -0.239 -12.202 -19.427 1.00 37.28 156 GLY A N 1
ATOM 1158 C CA . GLY A 1 156 ? -1.582 -12.641 -19.790 1.00 37.28 156 GLY A CA 1
ATOM 1159 C C . GLY A 1 156 ? -2.623 -11.549 -20.009 1.00 37.28 156 GLY A C 1
ATOM 1160 O O . GLY A 1 156 ? -3.472 -11.307 -19.159 1.00 37.28 156 GLY A O 1
ATOM 1161 N N . SER A 1 157 ? -2.661 -11.005 -21.222 1.00 31.94 157 SER A N 1
ATOM 1162 C CA . SER A 1 157 ? -3.926 -10.597 -21.837 1.00 31.94 157 SER A CA 1
ATOM 1163 C C . SER A 1 157 ? -4.206 -11.583 -22.969 1.00 31.94 157 SER A C 1
ATOM 1165 O O . SER A 1 157 ? -3.523 -11.553 -23.993 1.00 31.94 157 SER A O 1
ATOM 1167 N N . PHE A 1 158 ? -5.130 -12.510 -22.717 1.00 37.25 158 PHE A N 1
ATOM 1168 C CA . PHE A 1 158 ? -5.869 -13.216 -23.765 1.00 37.25 158 PHE A CA 1
ATOM 1169 C C . PHE A 1 158 ? -6.906 -12.272 -24.378 1.00 37.25 158 PHE A C 1
ATOM 1171 O O . PHE A 1 158 ? -7.417 -11.408 -23.625 1.00 37.25 158 PHE A O 1
#

Radius of gyration: 23.82 Å; chains: 1; bounding box: 75×40×43 Å

Secondary structure (DSSP, 8-state):
--HHHHHHHHHHHHHHHHHHHHHHHHTTSS-SSTTTTTTSEEEEEEETTEEEEEEEEE-TTSSEEEEEEEEEEE-TT-EEEEEEE-TTT--EEEEEEEEE--TT--EEEEEEHHHHHH--EEEEEE--SS-GGGS-GGG-EEEE-PPPTT-S-S----

Foldseek 3Di:
DPPPVVVVVVVVVVVVVVVVVVVVVVVPPPDPPPPPQQAKFWDKWQAQQAIKIWIWGDDPVQWKIKIKIAGATGDFQFKKWKKFAAPVPRDIDTFGQIDTDDHRDIDITMDTLVSVVRTFKIKIAGHDPDDPVPGDPNRITMDTRGDRPPSDDPDDDD

pLDDT: mean 77.1, std 18.53, range [31.94, 95.69]

Sequence (158 aa):
MKGKILFVIRKWWVLALVLTLALSLTSCSKKRSNLLSNSFGFGYCDGTLGSFDVYTIPKGNGVDVDLVIIPYQATNGDIIQIGIVNSGSLAYKVTTYQAVVQVDAEIASMITISDVANFDVLAIRPFTTGGFLDGNTGADAICALPVPPGFGNGFGSF